Protein AF-A0AAV4ICN4-F1 (afdb_monomer_lite)

Structure (mmCIF, N/CA/C/O backbone):
data_AF-A0AAV4ICN4-F1
#
_entry.id   AF-A0AAV4ICN4-F1
#
loop_
_atom_site.group_PDB
_atom_site.id
_atom_site.type_symbol
_atom_site.label_atom_id
_atom_site.label_alt_id
_atom_site.label_comp_id
_atom_site.label_asym_id
_atom_site.label_entity_id
_atom_site.label_seq_id
_atom_site.pdbx_PDB_ins_code
_atom_site.Cartn_x
_atom_site.Cartn_y
_atom_site.Cartn_z
_atom_site.occupancy
_atom_site.B_iso_or_equiv
_atom_site.auth_seq_id
_atom_site.auth_comp_id
_atom_site.auth_asym_id
_atom_site.auth_atom_id
_atom_site.pdbx_PDB_model_num
ATOM 1 N N . MET A 1 1 ? 23.864 36.704 -29.191 1.00 38.72 1 MET A N 1
ATOM 2 C CA . MET A 1 1 ? 22.493 36.356 -28.768 1.00 38.72 1 MET A CA 1
ATOM 3 C C . MET A 1 1 ? 22.622 35.097 -27.935 1.00 38.72 1 MET A C 1
ATOM 5 O O . MET A 1 1 ? 22.774 34.029 -28.508 1.00 38.72 1 MET A O 1
ATOM 9 N N . GLU A 1 2 ? 22.699 35.242 -26.614 1.00 43.34 2 GLU A N 1
ATOM 10 C CA . GLU A 1 2 ? 22.882 34.114 -25.694 1.00 43.34 2 GLU A CA 1
ATOM 11 C C . GLU A 1 2 ? 21.502 33.538 -25.359 1.00 43.34 2 GLU A C 1
ATOM 13 O O . GLU A 1 2 ? 20.646 34.250 -24.833 1.00 43.34 2 GLU A O 1
ATOM 18 N N . ASN A 1 3 ? 21.256 32.284 -25.733 1.00 47.94 3 ASN A N 1
ATOM 19 C CA . ASN A 1 3 ? 20.011 31.573 -25.454 1.00 47.94 3 ASN A CA 1
ATOM 20 C C . ASN A 1 3 ? 20.134 30.894 -24.075 1.00 47.94 3 ASN A C 1
ATOM 22 O O . ASN A 1 3 ? 20.929 29.960 -23.952 1.00 47.94 3 ASN A O 1
ATOM 26 N N . PRO A 1 4 ? 19.412 31.332 -23.027 1.00 50.41 4 PRO A N 1
ATOM 27 C CA . PRO A 1 4 ? 19.549 30.739 -21.703 1.00 50.41 4 PRO A CA 1
ATOM 28 C C . PRO A 1 4 ? 18.942 29.326 -21.684 1.00 50.41 4 PRO A C 1
ATOM 30 O O . PRO A 1 4 ? 17.792 29.112 -22.071 1.00 50.41 4 PRO A O 1
ATOM 33 N N . LEU A 1 5 ? 19.743 28.350 -21.247 1.00 58.22 5 LEU A N 1
ATOM 34 C CA . LEU A 1 5 ? 19.409 26.923 -21.219 1.00 58.22 5 LEU A CA 1
ATOM 35 C C . LEU A 1 5 ? 18.076 26.639 -20.487 1.00 58.22 5 LEU A C 1
ATOM 37 O O . LEU A 1 5 ? 17.894 27.069 -19.345 1.00 58.22 5 LEU A O 1
ATOM 41 N N . PRO A 1 6 ? 17.163 25.841 -21.075 1.00 58.22 6 PRO A N 1
ATOM 42 C CA . PRO A 1 6 ? 15.838 25.552 -20.530 1.00 58.22 6 PRO A CA 1
ATOM 43 C C . PRO A 1 6 ? 15.873 24.416 -19.490 1.00 58.22 6 PRO A C 1
ATOM 45 O O . PRO A 1 6 ? 15.074 23.483 -19.563 1.00 58.22 6 PRO A O 1
ATOM 48 N N . SER A 1 7 ? 16.794 24.477 -18.523 1.00 59.62 7 SER A N 1
ATOM 49 C CA . SER A 1 7 ? 17.001 23.421 -17.514 1.00 59.62 7 SER A CA 1
ATOM 50 C C . SER A 1 7 ? 15.698 23.041 -16.785 1.00 59.62 7 SER A C 1
ATOM 52 O O . SER A 1 7 ? 15.356 21.867 -16.664 1.00 59.62 7 SER A O 1
ATOM 54 N N . GLY A 1 8 ? 14.868 24.033 -16.438 1.00 63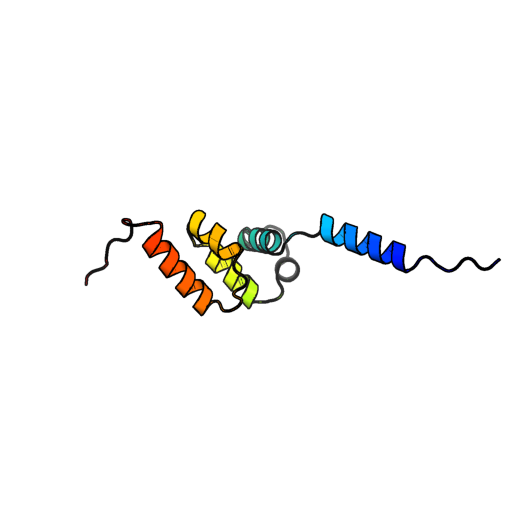.16 8 GLY A N 1
ATOM 55 C 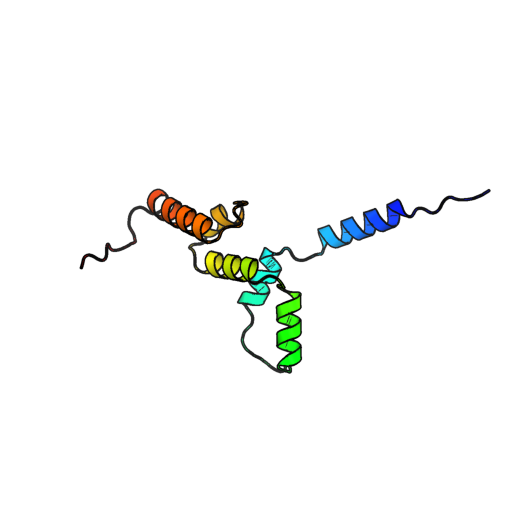CA . GLY A 1 8 ? 13.592 23.795 -15.754 1.00 63.16 8 GLY A CA 1
ATOM 56 C C . GLY A 1 8 ? 12.527 23.066 -16.585 1.00 63.16 8 GLY A C 1
ATOM 57 O O . GLY A 1 8 ? 11.676 22.393 -16.014 1.00 63.16 8 GLY A O 1
ATOM 58 N N . LYS A 1 9 ? 12.563 23.151 -17.925 1.00 69.00 9 LYS A N 1
ATOM 59 C CA . LYS A 1 9 ? 11.579 22.462 -18.786 1.00 69.00 9 LYS A CA 1
ATOM 60 C C . LYS A 1 9 ? 11.881 20.972 -18.898 1.00 69.00 9 LYS A C 1
ATOM 62 O O . LYS A 1 9 ? 10.956 20.166 -18.907 1.00 69.00 9 LYS A O 1
ATOM 67 N N . TYR A 1 10 ? 13.164 20.622 -18.976 1.00 74.12 10 TYR A N 1
ATOM 68 C CA . TYR A 1 10 ? 13.602 19.231 -19.008 1.00 74.12 10 TYR A CA 1
ATOM 69 C C . TYR A 1 10 ? 13.316 18.532 -17.677 1.00 74.12 10 TYR A C 1
ATOM 71 O O . TYR A 1 10 ? 12.720 17.460 -17.680 1.00 74.12 10 TYR A O 1
ATOM 79 N N . GLU A 1 11 ? 13.645 19.167 -16.548 1.00 74.25 11 GLU A N 1
ATOM 80 C CA . GLU A 1 11 ? 13.345 18.607 -15.224 1.00 74.25 11 GLU A CA 1
ATOM 81 C C . GLU A 1 11 ? 11.836 18.484 -14.975 1.00 74.25 11 GLU A C 1
ATOM 83 O O . GLU A 1 11 ? 11.380 17.447 -14.500 1.00 74.25 11 GLU A O 1
ATOM 88 N N . ALA A 1 12 ? 11.032 19.476 -15.377 1.00 77.00 12 ALA A N 1
ATOM 89 C CA . ALA A 1 12 ? 9.574 19.392 -15.269 1.00 77.00 12 ALA A CA 1
ATOM 90 C C . ALA A 1 12 ? 8.983 18.267 -16.134 1.00 77.00 12 ALA A C 1
ATOM 92 O O . ALA A 1 12 ? 8.108 17.532 -15.678 1.00 77.00 12 ALA A O 1
ATOM 93 N N . LEU A 1 13 ? 9.475 18.097 -17.366 1.00 72.56 13 LEU A N 1
ATOM 94 C CA . LEU A 1 13 ? 9.045 17.014 -18.250 1.00 72.56 13 LEU A CA 1
ATOM 95 C C . LEU A 1 13 ? 9.460 15.644 -17.700 1.00 72.56 13 LEU A C 1
ATOM 97 O O . LEU A 1 13 ? 8.658 14.714 -17.699 1.00 72.56 13 LEU A O 1
ATOM 101 N N . LYS A 1 14 ? 10.691 15.524 -17.198 1.00 69.19 14 LYS A N 1
ATOM 102 C CA . LYS A 1 14 ? 11.205 14.304 -16.570 1.00 69.19 14 LYS A CA 1
ATOM 103 C C . LYS A 1 14 ? 10.395 13.936 -15.326 1.00 69.19 14 LYS A C 1
ATOM 105 O O . LYS A 1 14 ? 10.009 12.780 -15.188 1.00 69.19 14 LYS A O 1
ATOM 110 N N . ALA A 1 15 ? 10.087 14.905 -14.465 1.00 73.44 15 ALA A N 1
ATOM 111 C CA . ALA A 1 15 ? 9.245 14.701 -13.291 1.00 73.44 15 ALA A CA 1
ATOM 112 C C . ALA A 1 15 ? 7.815 14.298 -13.675 1.00 73.44 15 ALA A C 1
ATOM 114 O O . ALA A 1 15 ? 7.276 13.365 -13.094 1.00 73.44 15 ALA A O 1
ATOM 115 N N . ALA A 1 16 ? 7.217 14.942 -14.683 1.00 75.25 16 ALA A N 1
ATOM 116 C CA . ALA A 1 16 ? 5.883 14.590 -15.167 1.00 75.25 16 ALA A CA 1
ATOM 117 C C . ALA A 1 16 ? 5.829 13.170 -15.754 1.00 75.25 16 ALA A C 1
ATOM 119 O O . ALA A 1 16 ? 4.877 12.440 -15.499 1.00 75.25 16 ALA A O 1
ATOM 120 N N . LEU A 1 17 ? 6.860 12.761 -16.501 1.00 68.94 17 LEU A N 1
ATOM 121 C CA . LEU A 1 17 ? 6.971 11.405 -17.040 1.00 68.94 17 LEU A CA 1
ATOM 122 C C . LEU A 1 17 ? 7.164 10.365 -15.935 1.00 68.94 17 LEU A C 1
ATOM 124 O O . LEU A 1 17 ? 6.497 9.337 -15.965 1.00 68.94 17 LEU A O 1
ATOM 128 N N . LEU A 1 18 ? 8.024 10.637 -14.951 1.00 71.75 18 LEU A N 1
ATOM 129 C CA . LEU A 1 18 ? 8.182 9.760 -13.789 1.00 71.75 18 LEU A CA 1
ATOM 130 C C . LEU A 1 18 ? 6.861 9.638 -13.030 1.00 71.75 18 LEU A C 1
ATOM 132 O O . LEU A 1 18 ? 6.395 8.535 -12.810 1.00 71.75 18 LEU A O 1
ATOM 136 N N . ASN A 1 19 ? 6.185 10.744 -12.736 1.00 69.25 19 ASN A N 1
ATOM 137 C CA . ASN A 1 19 ? 4.936 10.713 -11.976 1.00 69.25 19 ASN A CA 1
ATOM 138 C C . ASN A 1 19 ? 3.785 10.017 -12.737 1.00 69.25 19 ASN A C 1
ATOM 140 O O . ASN A 1 19 ? 2.910 9.415 -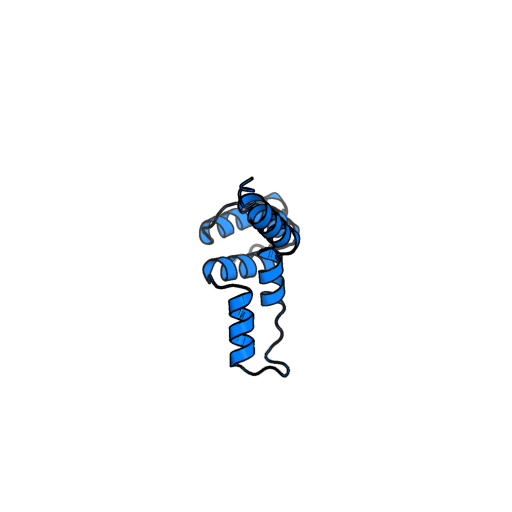12.126 1.00 69.25 19 ASN A O 1
ATOM 144 N N . ALA A 1 20 ? 3.782 10.079 -14.074 1.00 66.81 20 ALA A N 1
ATOM 145 C CA . ALA A 1 20 ? 2.762 9.433 -14.902 1.00 66.81 20 ALA A CA 1
ATOM 146 C C . ALA A 1 20 ? 3.011 7.933 -15.148 1.00 66.81 20 ALA A C 1
ATOM 148 O O . ALA A 1 20 ? 2.053 7.199 -15.386 1.00 66.81 20 ALA A O 1
ATOM 149 N N . TYR A 1 21 ? 4.271 7.484 -15.135 1.00 63.28 21 TYR A N 1
ATOM 150 C CA . TYR A 1 21 ? 4.655 6.113 -15.505 1.00 63.28 21 TYR A CA 1
ATOM 151 C C . TYR A 1 21 ? 5.309 5.313 -14.374 1.00 63.28 21 TYR A C 1
ATOM 153 O O . TYR A 1 21 ? 5.555 4.117 -14.539 1.00 63.28 21 TYR A O 1
ATOM 161 N N . GLU A 1 22 ? 5.609 5.932 -13.236 1.00 74.31 22 GLU A N 1
ATOM 162 C CA . GLU A 1 22 ? 6.116 5.218 -12.076 1.00 74.31 22 GLU A CA 1
ATOM 163 C C . GLU A 1 22 ?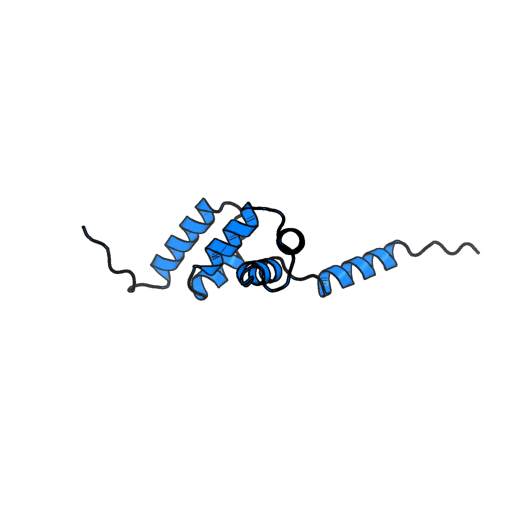 4.986 4.424 -11.419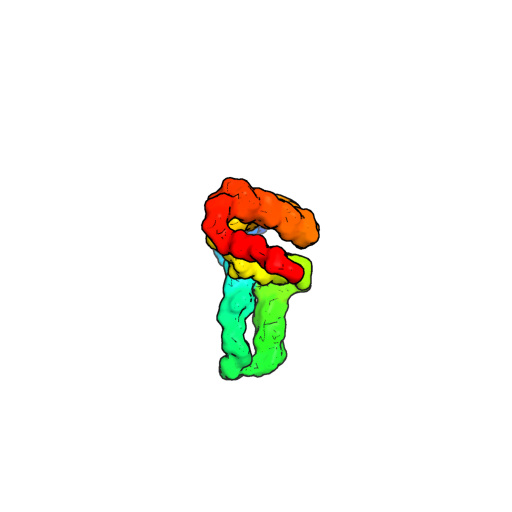 1.00 74.31 22 GLU A C 1
ATOM 165 O O . GLU A 1 22 ? 3.900 4.936 -11.147 1.00 74.31 22 GLU A O 1
ATOM 170 N N . ALA A 1 23 ? 5.254 3.143 -11.162 1.00 72.56 23 ALA A N 1
ATOM 171 C CA . ALA A 1 23 ? 4.331 2.305 -10.418 1.00 72.56 23 ALA A CA 1
ATOM 172 C C . ALA A 1 23 ? 4.114 2.894 -9.018 1.00 72.56 23 ALA A C 1
ATOM 174 O O . ALA A 1 23 ? 5.078 3.205 -8.310 1.00 72.56 23 ALA A O 1
ATOM 175 N N . THR A 1 24 ? 2.855 3.010 -8.599 1.00 75.88 24 THR A N 1
ATOM 176 C CA . THR A 1 24 ? 2.531 3.462 -7.243 1.00 75.88 24 THR A CA 1
ATOM 177 C C . THR A 1 24 ? 3.087 2.475 -6.218 1.00 75.88 24 THR A C 1
ATOM 179 O O . THR A 1 24 ? 3.281 1.294 -6.524 1.00 75.88 24 THR A O 1
ATOM 182 N N . GLN A 1 25 ? 3.318 2.922 -4.979 1.00 76.56 25 GLN A N 1
ATOM 183 C CA . GLN A 1 25 ? 3.811 2.019 -3.933 1.00 76.56 25 GLN A CA 1
ATOM 184 C C . GLN A 1 25 ? 2.876 0.811 -3.750 1.00 76.56 25 GLN A C 1
ATOM 186 O O . GLN A 1 25 ? 3.343 -0.319 -3.705 1.00 76.56 25 GLN A O 1
ATOM 191 N N . LEU A 1 26 ? 1.557 1.026 -3.827 1.00 72.94 26 LEU A N 1
ATOM 192 C CA . LEU A 1 26 ? 0.552 -0.040 -3.805 1.00 72.94 26 LEU A CA 1
ATOM 193 C C . LEU A 1 26 ? 0.750 -1.082 -4.925 1.00 72.94 26 LEU A C 1
ATOM 195 O O . LEU A 1 26 ? 0.602 -2.280 -4.690 1.00 72.94 26 LEU A O 1
ATOM 199 N N . GLN A 1 27 ? 1.084 -0.649 -6.145 1.00 78.50 27 GLN A N 1
ATOM 200 C CA . GLN A 1 27 ? 1.357 -1.555 -7.269 1.00 78.50 27 GLN A CA 1
ATOM 201 C C . GLN A 1 27 ? 2.666 -2.325 -7.072 1.00 78.50 27 GLN A C 1
ATOM 203 O O . GLN A 1 27 ? 2.708 -3.529 -7.334 1.00 78.50 27 GLN A O 1
ATOM 208 N N . LYS A 1 28 ? 3.722 -1.652 -6.595 1.00 84.94 28 LYS A N 1
ATOM 209 C CA . LYS A 1 28 ? 5.014 -2.286 -6.284 1.00 84.94 28 LYS A CA 1
ATOM 210 C C . LYS A 1 28 ? 4.858 -3.331 -5.179 1.00 84.94 28 LYS A C 1
ATOM 212 O O . LYS A 1 28 ? 5.344 -4.451 -5.322 1.00 84.94 28 LYS A O 1
ATOM 217 N N . ASP A 1 29 ? 4.109 -3.000 -4.134 1.00 83.31 29 ASP A N 1
ATOM 218 C CA . ASP A 1 29 ? 3.810 -3.914 -3.042 1.00 83.31 29 ASP A CA 1
ATOM 219 C C . ASP A 1 29 ? 2.953 -5.091 -3.521 1.00 83.31 29 ASP A C 1
ATOM 221 O O . ASP A 1 29 ? 3.267 -6.239 -3.224 1.00 83.31 29 ASP A O 1
ATOM 225 N N . SER A 1 30 ? 1.926 -4.854 -4.345 1.00 81.94 30 SER A N 1
ATOM 226 C CA . SER A 1 30 ? 1.136 -5.936 -4.949 1.00 81.94 30 SER A CA 1
ATOM 227 C C . SER A 1 30 ? 1.998 -6.881 -5.792 1.00 81.94 30 SER A C 1
ATOM 229 O O . SER A 1 30 ? 1.793 -8.095 -5.748 1.00 81.94 30 SER A O 1
ATOM 231 N N . ALA A 1 31 ? 2.959 -6.352 -6.556 1.00 86.38 31 ALA A N 1
ATOM 232 C CA . ALA A 1 31 ? 3.895 -7.162 -7.332 1.00 86.38 31 ALA A CA 1
ATOM 233 C C . ALA A 1 31 ? 4.810 -7.992 -6.420 1.00 86.38 31 ALA A C 1
ATOM 235 O O . ALA A 1 31 ? 5.028 -9.173 -6.686 1.00 86.38 31 ALA A O 1
ATOM 236 N N . LEU A 1 32 ? 5.289 -7.398 -5.323 1.00 89.38 32 LEU A N 1
ATOM 237 C CA . LEU A 1 32 ? 6.120 -8.064 -4.321 1.00 89.38 32 LEU A CA 1
ATOM 238 C C . LEU A 1 32 ? 5.361 -9.199 -3.616 1.00 89.38 32 LEU A C 1
ATOM 240 O O . LEU A 1 32 ? 5.899 -10.292 -3.453 1.00 89.38 32 LEU A O 1
ATOM 244 N N . LEU A 1 33 ? 4.097 -8.962 -3.264 1.00 86.56 33 LEU A N 1
ATOM 245 C CA . LEU A 1 33 ? 3.196 -9.935 -2.637 1.00 86.56 33 LEU A CA 1
ATOM 246 C C . LEU A 1 33 ? 2.787 -11.076 -3.579 1.00 86.56 33 LEU A C 1
ATOM 248 O O . LEU A 1 33 ? 2.401 -12.142 -3.111 1.00 86.56 33 LEU A O 1
ATOM 252 N N . SER A 1 34 ? 2.880 -10.857 -4.892 1.00 87.94 34 SER A N 1
ATOM 253 C CA . SER A 1 34 ? 2.564 -11.853 -5.924 1.00 87.94 34 SER A CA 1
ATOM 254 C C . SER A 1 34 ? 3.791 -12.653 -6.387 1.00 87.94 34 SER A C 1
ATOM 256 O O . SER A 1 34 ? 3.689 -13.443 -7.329 1.00 87.94 34 SER A O 1
ATOM 258 N N . LEU A 1 35 ? 4.969 -12.438 -5.786 1.00 88.38 35 LEU A N 1
ATOM 259 C CA . LEU A 1 35 ? 6.173 -13.194 -6.128 1.00 88.38 35 LEU A CA 1
ATOM 260 C C . LEU A 1 35 ? 6.037 -14.655 -5.692 1.00 88.38 35 LEU A C 1
ATOM 262 O O . LEU A 1 35 ? 6.038 -14.974 -4.505 1.00 88.38 35 LEU A O 1
ATOM 266 N N . ASN A 1 36 ? 6.023 -15.558 -6.669 1.00 84.06 36 ASN A N 1
ATOM 267 C CA . ASN A 1 36 ? 5.918 -16.992 -6.426 1.00 84.06 36 ASN A CA 1
ATOM 268 C C . ASN A 1 36 ? 7.282 -17.671 -6.581 1.00 84.06 36 ASN A C 1
ATOM 270 O O . ASN A 1 36 ? 7.637 -18.166 -7.650 1.00 84.06 36 ASN A O 1
ATOM 274 N N . GLY A 1 37 ? 8.037 -17.714 -5.483 1.00 86.06 37 GLY A N 1
ATOM 275 C CA . GLY A 1 37 ? 9.300 -18.444 -5.400 1.00 86.06 37 GLY A CA 1
ATOM 276 C C . GLY A 1 37 ? 10.400 -17.904 -6.320 1.00 86.06 37 GLY A C 1
ATOM 277 O O . GLY A 1 37 ? 10.398 -16.746 -6.733 1.00 86.06 37 GLY A O 1
ATOM 278 N N . LEU A 1 38 ? 11.386 -18.757 -6.598 1.00 89.00 38 LEU A N 1
ATOM 279 C CA . LEU A 1 38 ? 12.587 -18.379 -7.344 1.00 89.00 38 LEU A CA 1
ATOM 280 C C . LEU A 1 38 ? 12.385 -18.379 -8.872 1.00 89.00 38 LEU A C 1
ATOM 282 O O . LEU A 1 38 ? 12.989 -17.565 -9.572 1.00 89.00 38 LEU A O 1
ATOM 286 N N . GLY A 1 39 ? 11.532 -19.268 -9.390 1.00 86.38 39 GLY A N 1
ATOM 287 C CA . GLY A 1 39 ? 11.435 -19.535 -10.830 1.00 86.38 39 GLY A CA 1
ATOM 288 C C . GLY A 1 39 ? 12.799 -19.920 -11.422 1.00 86.38 39 GLY A C 1
ATOM 289 O O . GLY A 1 39 ? 13.556 -20.656 -10.791 1.00 86.38 39 GLY A O 1
ATOM 290 N N . ASP A 1 40 ? 13.124 -19.360 -12.591 1.00 87.75 40 ASP A N 1
ATOM 291 C CA . ASP A 1 40 ? 14.418 -19.533 -13.279 1.00 87.75 40 ASP A CA 1
ATOM 292 C C . ASP A 1 40 ? 15.490 -18.505 -12.859 1.00 87.75 40 ASP A C 1
ATOM 294 O O . ASP A 1 40 ? 16.597 -18.486 -13.403 1.00 87.75 40 ASP A O 1
ATOM 298 N N . LYS A 1 41 ? 15.171 -17.597 -11.926 1.00 88.12 41 LYS A N 1
ATOM 299 C CA . LYS A 1 41 ? 16.081 -16.519 -11.510 1.00 88.12 41 LYS A CA 1
ATOM 300 C C . LYS A 1 41 ? 17.153 -17.042 -10.559 1.00 88.12 41 LYS A C 1
ATOM 302 O O . LYS A 1 41 ? 16.934 -17.978 -9.794 1.00 88.12 41 LYS A O 1
ATOM 307 N N . LYS A 1 42 ? 18.312 -16.384 -10.513 1.00 95.62 42 LYS A N 1
ATOM 308 C CA . LYS A 1 42 ? 19.278 -16.628 -9.430 1.00 95.62 42 LYS A CA 1
ATOM 309 C C . LYS A 1 42 ? 18.769 -16.021 -8.116 1.00 95.62 42 LYS A C 1
ATOM 311 O O . LYS A 1 42 ? 18.127 -14.969 -8.143 1.00 95.62 42 LYS A O 1
ATOM 316 N N . PRO A 1 43 ? 19.128 -16.583 -6.946 1.00 95.06 43 PRO A N 1
ATOM 317 C CA . PRO A 1 43 ? 18.710 -16.028 -5.654 1.00 95.06 43 PRO A CA 1
ATOM 318 C C . PRO A 1 43 ? 19.080 -14.549 -5.461 1.00 95.06 43 PRO A C 1
ATOM 320 O O . PRO A 1 43 ? 18.296 -13.772 -4.920 1.00 95.06 43 PRO A O 1
ATOM 323 N N . SER A 1 44 ? 20.247 -14.129 -5.958 1.00 95.81 44 SER A N 1
ATOM 324 C CA . SER A 1 44 ? 20.687 -12.730 -5.910 1.00 95.81 44 SER A CA 1
ATOM 325 C C . SER A 1 44 ? 19.818 -11.797 -6.758 1.00 95.81 44 SER A C 1
ATOM 327 O O . SER A 1 44 ? 19.543 -10.676 -6.341 1.00 95.81 44 SER A O 1
ATOM 329 N N . GLU A 1 45 ? 19.369 -12.257 -7.928 1.00 93.50 45 GLU A N 1
ATOM 330 C CA . GLU A 1 45 ? 18.509 -11.486 -8.836 1.00 93.50 45 GLU A CA 1
ATOM 331 C C . GLU A 1 45 ? 17.105 -11.334 -8.253 1.00 93.50 45 GLU A C 1
ATOM 333 O O . GLU A 1 45 ? 16.519 -10.254 -8.329 1.00 93.50 45 GLU A O 1
ATOM 338 N N . LEU A 1 46 ? 16.583 -12.390 -7.617 1.00 93.12 46 LEU A N 1
ATOM 339 C CA . LEU A 1 46 ? 15.324 -12.321 -6.879 1.00 93.12 46 LEU A CA 1
ATOM 340 C C . LEU A 1 46 ? 15.408 -11.270 -5.768 1.00 93.12 46 LEU A C 1
ATOM 342 O O . LEU A 1 46 ? 14.552 -10.393 -5.700 1.00 93.12 46 LEU A O 1
ATOM 346 N N . LEU A 1 47 ? 16.457 -11.308 -4.942 1.00 91.12 47 LEU A N 1
ATOM 347 C CA . LEU A 1 47 ? 16.619 -10.349 -3.848 1.00 91.12 47 LEU A CA 1
ATOM 348 C C . LEU A 1 47 ? 16.755 -8.905 -4.355 1.00 91.12 47 LEU A C 1
ATOM 350 O O . LEU A 1 47 ? 16.167 -7.991 -3.776 1.00 91.12 47 LEU A O 1
ATOM 354 N N . GLN A 1 48 ? 17.507 -8.685 -5.437 1.00 92.25 48 GLN A N 1
ATOM 355 C CA . GLN A 1 48 ? 17.612 -7.363 -6.061 1.00 92.25 48 GLN A CA 1
ATOM 356 C C . GLN A 1 48 ? 16.262 -6.877 -6.591 1.00 92.25 48 GLN A C 1
ATOM 358 O O . GLN A 1 48 ? 15.909 -5.717 -6.383 1.00 92.25 48 GLN A O 1
ATOM 363 N N . HIS A 1 49 ? 15.482 -7.763 -7.211 1.00 90.75 49 HIS A N 1
ATOM 364 C CA . HIS A 1 49 ? 14.136 -7.437 -7.661 1.00 90.75 49 HIS A CA 1
ATOM 365 C C . HIS A 1 49 ? 13.224 -7.078 -6.478 1.00 90.75 49 HIS A C 1
ATOM 367 O O . HIS A 1 49 ? 12.598 -6.023 -6.510 1.00 90.75 49 HIS A O 1
ATOM 373 N N . MET A 1 50 ? 13.217 -7.864 -5.396 1.00 91.50 50 MET A N 1
ATOM 374 C CA . MET A 1 50 ? 12.437 -7.551 -4.189 1.00 91.50 50 MET A CA 1
ATOM 375 C C . MET A 1 50 ? 12.789 -6.168 -3.625 1.00 91.50 50 MET A C 1
ATOM 377 O O . MET A 1 50 ? 11.897 -5.364 -3.368 1.00 91.50 50 MET A O 1
ATOM 381 N N . ARG A 1 51 ? 14.087 -5.846 -3.528 1.00 89.94 51 ARG A N 1
ATOM 382 C CA . ARG A 1 51 ? 14.564 -4.528 -3.070 1.00 89.94 51 ARG A CA 1
ATOM 383 C C . ARG A 1 51 ? 14.189 -3.380 -4.007 1.00 89.94 51 ARG A C 1
ATOM 385 O O . ARG A 1 51 ? 14.037 -2.255 -3.551 1.00 89.94 51 ARG A O 1
ATOM 392 N N . SER A 1 52 ? 14.059 -3.632 -5.309 1.00 88.88 52 SER A N 1
ATOM 393 C CA . SER A 1 52 ? 13.588 -2.607 -6.252 1.00 88.88 52 SER A CA 1
ATOM 394 C C . SER A 1 52 ? 12.099 -2.285 -6.093 1.00 88.88 52 SER A C 1
ATOM 396 O O . SER A 1 52 ? 11.682 -1.181 -6.432 1.00 88.88 52 SER A O 1
ATOM 398 N N . LEU A 1 53 ? 11.312 -3.225 -5.559 1.00 87.94 53 LEU A N 1
ATOM 399 C CA . LEU A 1 53 ? 9.882 -3.044 -5.306 1.00 87.94 53 LEU A CA 1
ATOM 400 C C . LEU A 1 53 ? 9.635 -2.364 -3.956 1.00 87.94 53 LEU A C 1
ATOM 402 O O . LEU A 1 53 ? 8.770 -1.497 -3.855 1.00 87.94 53 LEU A O 1
ATOM 406 N N . ASN A 1 54 ? 10.409 -2.726 -2.931 1.00 87.88 54 ASN A N 1
ATOM 407 C CA . ASN A 1 54 ? 10.292 -2.129 -1.611 1.00 87.88 54 ASN A CA 1
ATOM 408 C C . ASN A 1 54 ? 11.641 -2.159 -0.866 1.00 87.88 54 ASN A C 1
ATOM 410 O O . ASN A 1 54 ? 12.302 -3.197 -0.795 1.00 87.88 54 ASN A O 1
ATOM 414 N N . GLN A 1 55 ? 12.055 -1.010 -0.324 1.00 84.88 55 GLN A N 1
ATOM 415 C CA . GLN A 1 55 ? 13.296 -0.858 0.449 1.00 84.88 55 GLN A CA 1
ATOM 416 C C . GLN A 1 55 ? 13.050 -0.646 1.946 1.00 84.88 55 GLN A C 1
ATOM 418 O O . GLN A 1 55 ? 14.000 -0.737 2.722 1.00 84.88 55 GLN A O 1
ATOM 423 N N . ASP A 1 56 ? 11.806 -0.379 2.346 1.00 85.75 56 ASP A N 1
ATOM 424 C CA . ASP A 1 56 ? 11.429 -0.065 3.718 1.00 85.75 56 ASP A CA 1
ATOM 425 C C . ASP A 1 56 ? 10.566 -1.194 4.313 1.00 85.75 56 ASP A C 1
ATOM 427 O O . ASP A 1 56 ? 9.386 -1.328 3.965 1.00 85.75 56 ASP A O 1
ATOM 431 N N . PRO A 1 57 ? 11.117 -1.988 5.251 1.00 82.00 57 PRO A N 1
ATOM 432 C CA . PRO A 1 57 ? 10.382 -3.049 5.929 1.00 82.00 57 PRO A CA 1
ATOM 433 C C . PRO A 1 57 ? 9.035 -2.608 6.514 1.00 82.00 57 PRO A C 1
ATOM 435 O O . PRO A 1 57 ? 8.092 -3.396 6.479 1.00 82.00 57 PRO A O 1
ATOM 438 N N . ALA A 1 58 ? 8.909 -1.375 7.017 1.00 82.19 58 ALA A N 1
ATOM 439 C CA . ALA A 1 58 ? 7.658 -0.889 7.599 1.00 82.19 58 ALA A CA 1
ATOM 440 C C . ALA A 1 58 ? 6.542 -0.806 6.545 1.00 82.19 58 ALA A C 1
ATOM 442 O O . ALA A 1 58 ? 5.435 -1.311 6.754 1.00 82.19 58 ALA A O 1
ATOM 443 N N . THR A 1 59 ? 6.853 -0.259 5.367 1.00 83.81 59 THR A N 1
ATOM 444 C CA . THR A 1 59 ? 5.899 -0.195 4.247 1.00 83.81 59 THR A CA 1
ATOM 445 C C . THR A 1 59 ? 5.535 -1.584 3.714 1.00 83.81 59 THR A C 1
ATOM 447 O O . THR A 1 59 ? 4.381 -1.822 3.361 1.00 83.81 59 THR A O 1
ATOM 450 N N . LEU A 1 60 ? 6.472 -2.540 3.744 1.00 86.00 60 LEU A N 1
ATOM 451 C CA . LEU A 1 60 ? 6.190 -3.932 3.394 1.00 86.00 60 LEU A CA 1
ATOM 452 C C . LEU A 1 60 ? 5.202 -4.579 4.375 1.00 86.00 60 LEU A C 1
ATOM 454 O O . LEU A 1 60 ? 4.236 -5.213 3.947 1.00 86.00 60 LEU A O 1
ATOM 458 N N . PHE A 1 61 ? 5.414 -4.411 5.684 1.00 88.31 61 PHE A N 1
ATOM 459 C CA . PHE A 1 61 ? 4.481 -4.917 6.694 1.00 88.31 61 PHE A CA 1
ATOM 460 C C . PHE A 1 61 ? 3.098 -4.279 6.558 1.00 88.31 61 PHE A C 1
ATOM 462 O O . PHE A 1 61 ? 2.099 -4.991 6.658 1.00 88.31 61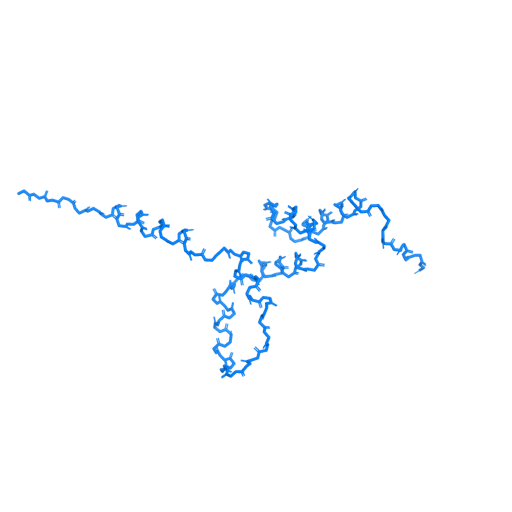 PHE A O 1
ATOM 469 N N . ARG A 1 62 ? 3.025 -2.981 6.236 1.00 88.69 62 ARG A N 1
ATOM 470 C CA . ARG A 1 62 ? 1.759 -2.307 5.920 1.00 88.69 62 ARG A CA 1
ATOM 471 C C . ARG A 1 62 ? 1.036 -2.987 4.765 1.00 88.69 62 ARG A C 1
ATOM 473 O O . ARG A 1 62 ? -0.141 -3.317 4.886 1.00 88.69 62 ARG A O 1
ATOM 480 N N . ALA A 1 63 ? 1.724 -3.198 3.647 1.00 87.50 63 ALA A N 1
ATOM 481 C CA . ALA A 1 63 ? 1.111 -3.798 2.473 1.00 87.50 63 ALA A CA 1
ATOM 482 C C . ALA A 1 63 ? 0.669 -5.246 2.714 1.00 87.50 63 ALA A C 1
ATOM 484 O O . ALA A 1 63 ? -0.426 -5.631 2.301 1.00 87.50 63 ALA A O 1
ATOM 485 N N . LEU A 1 64 ? 1.491 -6.030 3.422 1.00 89.94 64 LEU A N 1
ATOM 486 C CA . LEU A 1 64 ? 1.140 -7.377 3.871 1.00 89.94 64 LEU A CA 1
ATOM 487 C C . LEU A 1 64 ? -0.128 -7.358 4.721 1.00 89.94 64 LEU A C 1
ATOM 489 O O . LEU A 1 64 ? -1.057 -8.103 4.422 1.00 89.94 64 LEU A O 1
ATOM 493 N N . PHE A 1 65 ? -0.171 -6.493 5.737 1.00 91.25 65 PHE A N 1
ATOM 494 C CA . PHE A 1 65 ? -1.310 -6.349 6.637 1.00 91.25 65 PHE A CA 1
ATOM 495 C C . PHE A 1 65 ? -2.582 -5.999 5.865 1.00 91.25 65 PHE A C 1
ATOM 497 O O . PHE A 1 65 ? -3.565 -6.728 5.953 1.00 91.25 65 PHE A O 1
ATOM 504 N N . LEU A 1 66 ? -2.537 -4.961 5.025 1.00 89.56 66 LEU A N 1
ATOM 505 C CA . LEU A 1 66 ? -3.669 -4.554 4.194 1.00 89.56 66 LEU A CA 1
ATOM 506 C C . LEU A 1 66 ? -4.155 -5.684 3.279 1.00 89.56 66 LEU A C 1
ATOM 508 O O . LEU A 1 66 ? -5.360 -5.829 3.094 1.00 89.56 66 LEU A O 1
ATOM 512 N N . ASN A 1 67 ? -3.257 -6.506 2.723 1.00 89.44 67 ASN A N 1
ATOM 513 C CA . ASN A 1 67 ? -3.636 -7.618 1.849 1.00 89.44 67 ASN A CA 1
ATOM 514 C C . ASN A 1 67 ? -4.357 -8.769 2.582 1.00 89.44 67 ASN A C 1
ATOM 516 O O . ASN A 1 67 ? -5.058 -9.540 1.935 1.00 89.44 67 ASN A O 1
ATOM 520 N N . GLN A 1 68 ? -4.222 -8.880 3.909 1.00 90.44 68 GLN A N 1
ATOM 521 C CA . GLN A 1 68 ? -4.962 -9.866 4.711 1.00 90.44 68 GLN A CA 1
ATOM 522 C C . GLN A 1 68 ? -6.396 -9.426 5.046 1.00 90.44 68 GLN A C 1
ATOM 524 O O . GLN A 1 68 ? -7.187 -10.236 5.525 1.00 90.44 68 GLN A O 1
ATOM 529 N N . LEU A 1 69 ? -6.737 -8.153 4.828 1.00 90.00 69 LEU A N 1
ATOM 530 C CA . LEU A 1 69 ? -8.034 -7.600 5.211 1.00 90.00 69 LEU A CA 1
ATOM 531 C C . LEU A 1 69 ? -9.082 -7.759 4.099 1.00 90.00 69 LEU A C 1
ATOM 533 O O . LEU A 1 69 ? -8.732 -7.783 2.912 1.00 90.00 69 LEU A O 1
ATOM 537 N N . PRO A 1 70 ? -10.381 -7.791 4.456 1.00 90.06 70 PRO A N 1
ATOM 538 C CA . PRO A 1 70 ? -11.460 -7.716 3.481 1.00 90.06 70 PRO A CA 1
ATOM 539 C C . PRO A 1 70 ? -11.333 -6.481 2.570 1.00 90.06 70 PRO A C 1
ATOM 541 O O . PRO A 1 70 ? -10.848 -5.434 3.022 1.00 90.06 70 PRO A O 1
ATOM 544 N N . PRO A 1 71 ? -11.768 -6.569 1.297 1.00 85.12 71 PRO A N 1
ATOM 545 C CA . PRO A 1 71 ? -11.609 -5.495 0.317 1.00 85.12 71 PRO A CA 1
ATOM 546 C C . PRO A 1 71 ? -12.128 -4.130 0.782 1.00 85.12 71 PRO A C 1
ATOM 548 O O . PRO A 1 71 ? -11.502 -3.113 0.484 1.00 85.12 71 PRO A O 1
ATOM 551 N N . GLU A 1 72 ? -13.236 -4.109 1.520 1.00 85.31 72 GLU A N 1
ATOM 552 C CA . GLU A 1 72 ? -13.903 -2.903 2.006 1.00 85.31 72 GLU A CA 1
ATOM 553 C C . GLU A 1 72 ? -13.043 -2.191 3.059 1.00 85.31 72 GLU A C 1
ATOM 555 O O . GLU A 1 72 ? -12.717 -1.013 2.906 1.00 85.31 72 GLU A O 1
ATOM 560 N N . VAL A 1 73 ? -12.576 -2.932 4.072 1.00 88.62 73 VAL A N 1
ATOM 561 C CA . VAL A 1 73 ? -11.688 -2.417 5.131 1.00 88.62 73 VAL A CA 1
ATOM 562 C C . VAL A 1 73 ? -10.366 -1.946 4.529 1.00 88.62 73 VAL A C 1
ATOM 564 O O . VAL A 1 73 ? -9.881 -0.855 4.834 1.00 88.62 73 VAL A O 1
ATOM 567 N N . ARG A 1 74 ? -9.800 -2.741 3.614 1.00 88.50 74 ARG A N 1
ATOM 568 C CA . ARG A 1 74 ? -8.566 -2.407 2.900 1.00 88.50 74 ARG A CA 1
ATOM 569 C C . ARG A 1 74 ? -8.696 -1.102 2.115 1.00 88.50 74 ARG A C 1
ATOM 571 O O . ARG A 1 74 ? -7.773 -0.295 2.146 1.00 88.50 74 ARG A O 1
ATOM 578 N N . CYS A 1 75 ? -9.810 -0.890 1.413 1.00 84.12 75 CYS A N 1
ATOM 579 C CA . CYS A 1 75 ? -10.038 0.317 0.614 1.00 84.12 75 CYS A CA 1
ATOM 580 C C . CYS A 1 75 ? -10.078 1.582 1.483 1.00 84.12 75 CYS A C 1
ATOM 582 O O . CYS A 1 75 ? -9.511 2.609 1.104 1.00 84.12 75 CYS A O 1
ATOM 584 N N . ILE A 1 76 ? -10.696 1.491 2.663 1.00 86.38 76 ILE A N 1
ATOM 585 C CA . ILE A 1 76 ? -10.754 2.591 3.629 1.00 86.38 76 ILE A CA 1
ATOM 586 C C . ILE A 1 76 ? -9.349 2.881 4.175 1.00 86.38 76 ILE A C 1
ATOM 588 O O . ILE A 1 76 ? -8.866 4.007 4.077 1.00 86.38 76 ILE A O 1
ATOM 592 N N . LEU A 1 77 ? -8.651 1.858 4.678 1.00 88.12 77 LEU A N 1
ATOM 593 C CA . LEU A 1 77 ? -7.342 2.020 5.321 1.00 88.12 77 LEU A CA 1
ATOM 594 C C . LEU A 1 77 ? -6.211 2.401 4.359 1.00 88.12 77 LEU A C 1
ATOM 596 O O . LEU A 1 77 ? -5.262 3.069 4.766 1.00 88.12 77 LEU A O 1
ATOM 600 N N . ALA A 1 78 ? -6.298 2.014 3.084 1.00 82.88 78 ALA A N 1
ATOM 601 C CA . ALA A 1 78 ? -5.315 2.397 2.071 1.00 82.88 78 ALA A CA 1
ATOM 602 C C . ALA A 1 78 ? -5.249 3.920 1.849 1.00 82.88 78 ALA A C 1
ATOM 604 O O . ALA A 1 78 ? -4.224 4.423 1.397 1.00 82.88 78 ALA A O 1
ATOM 605 N N . GLN A 1 79 ? -6.323 4.646 2.175 1.00 80.56 79 GLN A N 1
ATOM 606 C CA . GLN A 1 79 ? -6.406 6.105 2.061 1.00 80.56 79 GLN A CA 1
ATOM 607 C C . GLN A 1 79 ? -5.996 6.826 3.356 1.00 80.56 79 GLN A C 1
ATOM 609 O O . GLN A 1 79 ? -5.858 8.049 3.360 1.00 80.56 79 GLN A O 1
ATOM 614 N N . THR A 1 80 ? -5.791 6.091 4.451 1.00 81.50 80 THR A N 1
ATOM 615 C CA . THR A 1 80 ? -5.413 6.666 5.743 1.00 81.50 80 THR A CA 1
ATOM 616 C C . THR A 1 80 ? -3.914 6.989 5.760 1.00 81.50 80 THR A C 1
ATOM 618 O O . THR A 1 80 ? -3.108 6.103 5.466 1.00 81.50 80 THR A O 1
ATOM 621 N N . PRO A 1 81 ? -3.507 8.207 6.161 1.00 77.31 81 PRO A N 1
ATOM 622 C CA . PRO A 1 81 ? -2.098 8.612 6.217 1.00 77.31 81 PRO A CA 1
ATOM 623 C C . PRO A 1 81 ? -1.329 8.040 7.423 1.00 77.31 81 PRO A C 1
ATOM 625 O O . PRO A 1 81 ? -0.189 8.421 7.644 1.00 77.31 81 PRO A O 1
ATOM 628 N N . GLU A 1 82 ? -1.948 7.170 8.225 1.00 80.06 82 GLU A N 1
ATOM 629 C CA . GLU A 1 82 ? -1.350 6.591 9.431 1.00 80.06 82 GLU A CA 1
ATOM 630 C C . GLU A 1 82 ? -0.108 5.774 9.072 1.00 80.06 82 GLU A C 1
ATOM 632 O O . GLU A 1 82 ? -0.239 4.808 8.332 1.00 80.06 82 GLU A O 1
ATOM 637 N N . GLU A 1 83 ? 1.077 6.125 9.566 1.00 78.69 83 GLU A N 1
ATOM 638 C CA . GLU A 1 83 ? 2.312 5.358 9.313 1.00 78.69 83 GLU A CA 1
ATOM 639 C C . GLU A 1 83 ? 2.536 4.262 10.368 1.00 78.69 83 GLU A C 1
ATOM 641 O O . GLU A 1 83 ? 3.175 3.247 10.087 1.00 78.69 83 GLU A O 1
ATOM 646 N N . ASP A 1 84 ? 1.955 4.442 11.556 1.00 89.38 84 ASP A N 1
ATOM 647 C CA . ASP A 1 84 ? 2.002 3.504 12.675 1.00 89.38 84 ASP A CA 1
ATOM 648 C C . ASP A 1 84 ? 1.087 2.294 12.403 1.00 89.38 84 ASP A C 1
ATOM 650 O O . ASP A 1 84 ? -0.125 2.422 12.185 1.00 89.38 84 ASP A O 1
ATOM 654 N N . LEU A 1 85 ? 1.677 1.095 12.385 1.00 90.00 85 LEU A N 1
ATOM 655 C CA . LEU A 1 85 ? 0.963 -0.142 12.065 1.00 90.00 85 LEU A CA 1
ATOM 656 C C . LEU A 1 85 ? 0.024 -0.574 13.189 1.00 90.00 85 LEU A C 1
ATOM 658 O O . LEU A 1 85 ? -1.043 -1.128 12.922 1.00 90.00 85 LEU A O 1
ATOM 662 N N . GLU A 1 86 ? 0.389 -0.313 14.436 1.00 93.19 86 GLU A N 1
ATOM 663 C CA . GLU A 1 86 ? -0.406 -0.615 15.614 1.00 93.19 86 GLU A CA 1
ATOM 664 C C . GLU A 1 86 ? -1.674 0.249 15.656 1.00 93.19 86 GLU A C 1
ATOM 666 O O . GLU A 1 86 ? -2.756 -0.237 16.004 1.00 93.19 86 GLU A O 1
ATOM 671 N N . LEU A 1 87 ? -1.575 1.524 15.278 1.00 93.00 87 LEU A N 1
ATOM 672 C CA . LEU A 1 87 ? -2.726 2.419 15.167 1.00 93.00 87 LEU A CA 1
ATOM 673 C C . LEU A 1 87 ? -3.585 2.095 13.936 1.00 93.00 87 LEU A C 1
ATOM 675 O O . LEU A 1 87 ? -4.821 2.101 14.025 1.00 93.00 87 LEU A O 1
ATOM 679 N N . LEU A 1 88 ? -2.958 1.721 12.817 1.00 92.12 88 LEU A N 1
ATOM 680 C CA . LEU A 1 88 ? -3.664 1.216 11.638 1.00 92.12 88 LEU A CA 1
ATOM 681 C C . LEU A 1 88 ? -4.489 -0.037 11.973 1.00 92.12 88 LEU A C 1
ATOM 683 O O . LEU A 1 88 ? -5.651 -0.121 11.575 1.00 92.12 88 LEU A O 1
ATOM 687 N N . ALA A 1 89 ? -3.929 -0.971 12.748 1.00 93.94 89 ALA A N 1
ATOM 688 C CA . ALA A 1 89 ? -4.617 -2.186 13.180 1.00 93.94 89 ALA A CA 1
ATOM 689 C C . ALA A 1 89 ? -5.840 -1.879 14.056 1.00 93.94 89 ALA A C 1
ATOM 691 O O . ALA A 1 89 ? -6.938 -2.336 13.754 1.00 93.94 89 ALA A O 1
ATOM 692 N N . LYS A 1 90 ? -5.699 -1.001 15.058 1.00 94.00 90 LYS A N 1
ATOM 693 C CA . LYS A 1 90 ? -6.837 -0.556 15.888 1.00 94.00 90 LYS A CA 1
ATOM 694 C C . LYS A 1 90 ? -7.941 0.115 15.068 1.00 94.00 90 LYS A C 1
ATOM 696 O O . LYS A 1 90 ? -9.120 0.034 15.411 1.00 94.00 90 LYS A O 1
ATOM 701 N N . THR A 1 91 ? -7.564 0.822 14.004 1.00 92.44 91 THR A N 1
ATOM 702 C CA . THR A 1 91 ? -8.528 1.437 13.084 1.00 92.44 91 THR A CA 1
ATOM 703 C C . THR A 1 91 ? -9.248 0.371 12.264 1.00 92.44 91 THR A C 1
ATOM 705 O O . THR A 1 91 ? -10.463 0.459 12.104 1.00 92.44 91 THR A O 1
ATOM 708 N N . ALA A 1 92 ? -8.527 -0.657 11.805 1.00 92.31 92 ALA A N 1
ATOM 709 C CA . ALA A 1 92 ? -9.111 -1.816 11.137 1.00 92.31 92 ALA A CA 1
ATOM 710 C C . ALA A 1 92 ? -10.147 -2.511 12.029 1.00 92.31 92 ALA A C 1
ATOM 712 O O . ALA A 1 92 ? -11.277 -2.698 11.585 1.00 92.31 92 ALA A O 1
ATOM 713 N N . ASP A 1 93 ? -9.796 -2.799 13.287 1.00 93.56 93 ASP A N 1
ATOM 714 C CA . ASP A 1 93 ? -10.692 -3.439 14.259 1.00 93.56 93 ASP A CA 1
ATOM 715 C C . ASP A 1 93 ? -12.010 -2.664 14.387 1.00 93.56 93 ASP A C 1
ATOM 717 O O . ASP A 1 93 ? -13.094 -3.227 14.247 1.00 93.56 93 ASP A O 1
ATOM 721 N N . ARG A 1 94 ? -11.926 -1.336 14.542 1.00 91.25 94 ARG A N 1
ATOM 722 C CA . ARG A 1 94 ? -13.111 -0.473 14.643 1.00 91.25 94 ARG A CA 1
ATOM 723 C C . ARG A 1 94 ? -13.973 -0.505 13.379 1.00 91.25 94 ARG A C 1
ATOM 725 O O . ARG A 1 94 ? -15.193 -0.508 13.485 1.00 91.25 94 ARG A O 1
ATOM 732 N N . ILE A 1 95 ? -13.371 -0.501 12.189 1.00 89.62 95 ILE A N 1
ATOM 733 C CA . ILE A 1 95 ? -14.124 -0.586 10.925 1.00 89.62 95 ILE A CA 1
ATOM 734 C C . ILE A 1 95 ? -14.838 -1.940 10.838 1.00 89.62 95 ILE A C 1
ATOM 736 O O . ILE A 1 95 ? -16.015 -1.999 10.488 1.00 89.62 95 ILE A O 1
ATOM 740 N N . MET A 1 96 ? -14.154 -3.026 11.208 1.00 89.00 96 MET A N 1
ATOM 741 C CA . MET A 1 96 ? -14.729 -4.371 11.200 1.00 89.00 96 MET A CA 1
ATOM 742 C C . MET A 1 96 ? -15.913 -4.515 12.165 1.00 89.00 96 MET A C 1
ATOM 744 O O . MET A 1 96 ? -16.874 -5.207 11.837 1.00 89.00 96 MET A O 1
ATOM 748 N N . GLU A 1 97 ? -15.883 -3.835 13.313 1.00 86.06 97 GLU A N 1
ATOM 749 C CA . GLU A 1 97 ? -16.995 -3.802 14.272 1.00 86.06 97 GLU A CA 1
ATOM 750 C C . GLU A 1 97 ? -18.229 -3.039 13.756 1.00 86.06 97 GLU A C 1
ATOM 752 O O . GLU A 1 97 ? -19.356 -3.388 14.114 1.00 86.06 97 GLU A O 1
ATOM 757 N N . VAL A 1 98 ? -18.033 -2.001 12.935 1.00 76.56 98 VAL A N 1
ATOM 758 C CA . VAL A 1 98 ? -19.099 -1.074 12.510 1.00 76.56 98 VAL A CA 1
ATOM 759 C C . VAL A 1 98 ? -19.738 -1.486 11.179 1.00 76.56 98 VAL A C 1
ATOM 761 O O . VAL A 1 98 ? -20.963 -1.456 11.067 1.00 76.56 98 VAL A O 1
ATOM 764 N N . ASP A 1 99 ? -18.937 -1.896 10.191 1.00 61.78 99 ASP A N 1
ATOM 765 C CA . ASP A 1 99 ? -19.408 -2.203 8.829 1.00 61.78 99 ASP A CA 1
ATOM 766 C C . ASP A 1 99 ? -19.754 -3.691 8.616 1.00 61.78 99 ASP A C 1
ATOM 768 O O . ASP A 1 99 ? -20.461 -4.031 7.666 1.00 61.78 99 ASP A O 1
ATOM 772 N N . PHE A 1 100 ? -19.330 -4.586 9.520 1.00 60.09 100 PHE A N 1
ATOM 773 C CA . PHE A 1 100 ? -19.635 -6.023 9.463 1.00 60.09 100 PHE A CA 1
ATOM 774 C C . PHE A 1 100 ? -20.257 -6.553 10.766 1.00 60.09 100 PHE A C 1
ATOM 776 O O . PHE A 1 100 ? -19.706 -7.464 11.399 1.00 60.09 100 PHE A O 1
ATOM 783 N N . PRO A 1 101 ? -21.435 -6.054 11.190 1.00 49.00 101 PRO A N 1
ATOM 784 C CA . PRO A 1 101 ? -22.149 -6.687 12.282 1.00 49.00 101 PRO A CA 1
ATOM 785 C C . PRO A 1 101 ? -22.561 -8.094 11.826 1.00 49.00 101 PRO A C 1
ATOM 787 O O . PRO A 1 101 ? -23.440 -8.251 10.980 1.00 49.00 101 PRO A O 1
ATOM 790 N N . SER A 1 102 ? -21.969 -9.122 12.444 1.00 52.56 102 SER A N 1
ATOM 791 C CA . SER A 1 102 ? -22.304 -10.558 12.318 1.00 52.56 102 SER A CA 1
ATOM 792 C C . SER A 1 102 ? -21.526 -11.370 11.270 1.00 52.56 102 SER A C 1
ATOM 794 O O . SER A 1 102 ? -22.116 -11.940 10.355 1.00 52.56 102 SER A O 1
ATOM 796 N N . GLN A 1 103 ? -20.214 -11.553 11.453 1.00 49.19 103 GLN A N 1
ATOM 797 C CA . GLN A 1 103 ? -19.582 -12.803 10.986 1.00 49.19 103 GLN A CA 1
ATOM 798 C C . GLN A 1 103 ? -18.380 -13.303 11.799 1.00 49.19 103 GLN A C 1
ATOM 800 O O . GLN A 1 103 ? -17.877 -14.387 11.519 1.00 49.19 103 GLN A O 1
ATOM 805 N N . PHE A 1 104 ? -17.967 -12.602 12.857 1.00 47.66 104 PHE A N 1
ATOM 806 C CA . PHE A 1 104 ? -16.999 -13.144 13.808 1.00 47.66 104 PHE A CA 1
ATOM 807 C C . PHE A 1 104 ? -17.726 -13.976 14.868 1.00 47.66 104 PHE A C 1
ATOM 809 O O . PHE A 1 104 ? -18.433 -13.399 15.699 1.00 47.66 104 PHE A O 1
ATOM 816 N N . PRO A 1 105 ? -17.597 -15.319 14.882 1.00 44.03 105 PRO A N 1
ATOM 817 C CA . PRO A 1 105 ? -18.066 -16.087 16.015 1.00 44.03 105 PRO A CA 1
ATOM 818 C C . PRO A 1 105 ? -17.187 -15.695 17.196 1.00 44.03 105 PRO A C 1
ATOM 820 O O . PRO A 1 105 ? -15.982 -15.959 17.208 1.00 44.03 105 PRO A O 1
ATOM 823 N N . SER A 1 106 ? -17.808 -15.045 18.176 1.00 41.31 106 SER A N 1
ATOM 824 C CA . SER A 1 106 ? -17.242 -14.798 19.490 1.00 41.31 106 SER A CA 1
ATOM 825 C C . SER A 1 106 ? -16.631 -16.107 19.984 1.00 41.31 106 SER A C 1
ATOM 827 O O . SER A 1 106 ? -17.354 -17.039 20.338 1.00 41.31 106 SER A O 1
ATOM 829 N N . HIS A 1 107 ? -15.302 -16.213 19.968 1.00 47.31 107 HIS A N 1
ATOM 830 C CA . HIS A 1 107 ? -14.621 -17.295 20.661 1.00 47.31 107 HIS A CA 1
ATOM 831 C C . HIS A 1 107 ? -14.751 -17.011 22.157 1.00 47.31 107 HIS A C 1
ATOM 833 O O . HIS A 1 107 ? -13.876 -16.432 22.790 1.00 47.31 107 HIS A O 1
ATOM 839 N N . GLN A 1 108 ? -15.903 -17.386 22.714 1.00 46.09 108 GLN A N 1
ATOM 840 C CA . GLN A 1 108 ? -15.992 -17.763 24.112 1.00 46.09 108 GLN A CA 1
ATOM 841 C C . GLN A 1 108 ? -15.333 -19.135 24.249 1.00 46.09 108 GLN A C 1
ATOM 843 O O . GLN A 1 108 ? -15.931 -20.145 23.871 1.00 46.09 108 GLN A O 1
ATOM 848 N N . ARG A 1 109 ? -14.115 -19.161 24.791 1.00 40.72 109 ARG A N 1
ATOM 849 C CA . ARG A 1 109 ? -13.741 -19.936 25.985 1.00 40.72 109 ARG A CA 1
ATOM 850 C C . ARG A 1 109 ? -12.278 -19.728 26.338 1.00 40.72 109 ARG A C 1
ATOM 852 O O . ARG A 1 109 ? -11.444 -19.763 25.412 1.00 40.72 109 ARG A O 1
#

pLDDT: mean 78.73, std 15.02, range [38.72, 95.81]

Secondary structure (DSSP, 8-state):
------HHHHHHHHHHHHHHHSPPHHHHHHHHHT--S-TTS-HHHHHHHHHHH---HHHHHHHHHHHTS-HHHHHHHTT-----HHHHHHHHHHHHHHH--S-S-----

Organism: NCBI:txid1093978

Foldseek 3Di:
DDDPDPVVVVVVVVVVCCVVPPDDLLRLLVVLVPDDPQPPHDPVVNVVSNCVSPVDVLSNVVSVVLVVDDPVLSVVLVPDPDSDVVVSVVSSVVCCVPVPDDDDDPPDD

Radius of gyration: 20.78 Å; chains: 1; bounding box: 45×56×55 Å

Sequence (109 aa):
MENPLPSGKYEALKAALLNAYEATQLQKDSALLSLNGLGDKKPSELLQHMRSLNQDPATLFRALFLNQLPPEVRCILAQTPEEDLELLAKTADRIMEVDFPSQFPSHQR